Protein AF-A0A382RRF0-F1 (afdb_monomer)

Radius of gyration: 11.82 Å; Cα contacts (8 Å, |Δi|>4): 112; chains: 1; bounding box: 25×34×29 Å

Foldseek 3Di:
DDDDDWDDCVVADQQGWDWTADPNAIWIWAQAVVRDIDIDRQADPPHGAGQNPFDTRRHDRDRPD

Secondary structure (DSSP, 8-state):
--------GGGS-TT-EEEEEETTEEEEEEE-TTS-EEEE-SB-TTT--BGGGSEE-SS-EE---

Structure (mmCIF, N/CA/C/O backbone):
data_AF-A0A382RRF0-F1
#
_entry.id   AF-A0A382RRF0-F1
#
loop_
_atom_site.group_PDB
_atom_site.id
_atom_site.type_symbol
_atom_site.label_atom_id
_atom_site.label_alt_id
_atom_site.label_comp_id
_atom_site.label_asym_id
_atom_site.label_entity_id
_atom_site.label_seq_id
_atom_site.pdbx_PDB_ins_code
_atom_site.Cartn_x
_atom_site.Cartn_y
_atom_site.Cartn_z
_atom_site.occupancy
_atom_site.B_iso_or_equiv
_atom_site.auth_seq_id
_atom_site.auth_comp_id
_atom_site.auth_asym_id
_atom_site.auth_atom_id
_atom_site.pdbx_PDB_model_num
ATOM 1 N N . MET A 1 1 ? -4.801 -21.113 7.446 1.00 55.94 1 MET A N 1
ATOM 2 C CA . MET A 1 1 ? -4.703 -19.808 6.763 1.00 55.94 1 MET A CA 1
ATOM 3 C C . MET A 1 1 ? -5.586 -19.863 5.535 1.00 55.94 1 MET A C 1
ATOM 5 O O . MET A 1 1 ? -5.465 -20.821 4.784 1.00 55.94 1 MET A O 1
ATOM 9 N N . ALA A 1 2 ? -6.511 -18.918 5.389 1.00 88.81 2 ALA A N 1
ATOM 10 C CA . ALA A 1 2 ? -7.393 -18.834 4.230 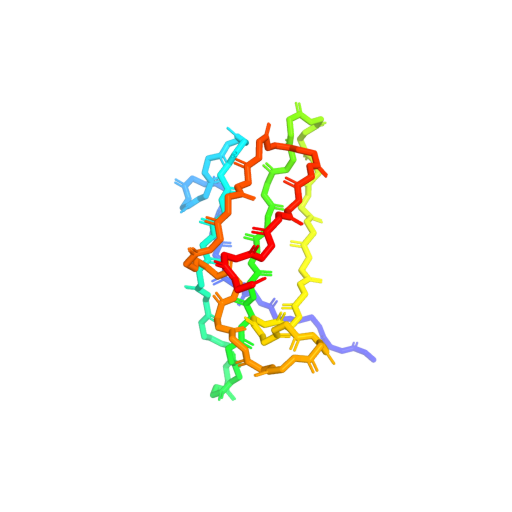1.00 88.81 2 ALA A CA 1
ATOM 11 C C . ALA A 1 2 ? -7.016 -17.589 3.428 1.00 88.81 2 ALA A C 1
ATOM 13 O O . ALA A 1 2 ? -6.833 -16.520 4.007 1.00 88.81 2 ALA A O 1
ATOM 14 N 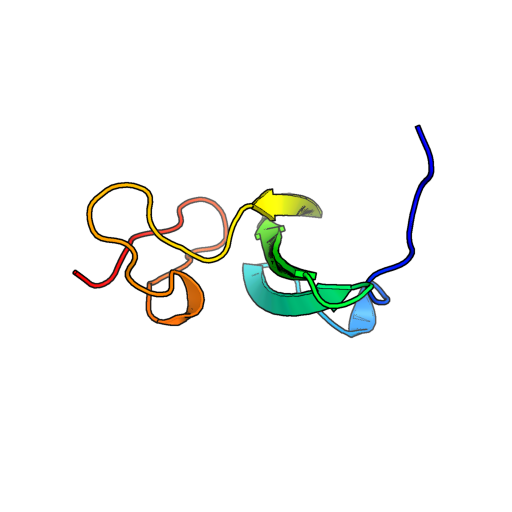N . TYR A 1 3 ? -6.878 -17.741 2.116 1.00 92.38 3 TYR A N 1
ATOM 15 C CA . TYR A 1 3 ? -6.647 -16.619 1.217 1.00 92.38 3 TYR A CA 1
ATOM 16 C C . TYR A 1 3 ? -7.985 -16.000 0.818 1.00 92.38 3 TYR A C 1
ATOM 18 O O . TYR A 1 3 ? -8.966 -16.711 0.581 1.00 92.38 3 TYR A O 1
ATOM 26 N N . ARG A 1 4 ? -8.013 -14.671 0.724 1.00 94.44 4 ARG A N 1
ATOM 27 C CA . ARG A 1 4 ? -9.129 -13.907 0.166 1.00 94.44 4 ARG A CA 1
ATOM 28 C C . ARG A 1 4 ? -8.632 -13.116 -1.031 1.00 94.44 4 ARG A C 1
ATOM 30 O O . ARG A 1 4 ? -7.543 -12.550 -0.990 1.00 94.44 4 ARG A O 1
ATOM 37 N N . ARG A 1 5 ? -9.425 -13.111 -2.101 1.00 95.06 5 ARG A N 1
ATOM 38 C CA . ARG A 1 5 ? -9.166 -12.266 -3.266 1.00 95.06 5 ARG A CA 1
ATOM 39 C C . ARG A 1 5 ? -9.516 -10.823 -2.903 1.00 95.06 5 ARG A C 1
ATOM 41 O O . ARG A 1 5 ? -10.571 -10.604 -2.317 1.00 95.06 5 ARG A O 1
ATOM 48 N N . VAL A 1 6 ? -8.642 -9.886 -3.265 1.00 96.62 6 VAL A N 1
ATOM 49 C CA . VAL A 1 6 ? -8.845 -8.444 -3.056 1.00 96.62 6 VAL A CA 1
ATOM 50 C C . VAL A 1 6 ? -9.302 -7.793 -4.360 1.00 96.62 6 VAL A C 1
ATOM 52 O O . VAL A 1 6 ? -10.455 -7.402 -4.485 1.00 96.62 6 VAL A O 1
ATOM 55 N N . CYS A 1 7 ? -8.426 -7.783 -5.363 1.00 96.62 7 CYS A N 1
ATOM 56 C CA . CYS A 1 7 ? -8.649 -7.182 -6.675 1.00 96.62 7 CYS A CA 1
ATOM 57 C C . CYS A 1 7 ? -7.906 -7.979 -7.766 1.00 96.62 7 CYS A C 1
ATOM 59 O O . CYS A 1 7 ? -7.379 -9.070 -7.510 1.00 96.62 7 CYS A O 1
ATOM 61 N N . SER A 1 8 ? -7.931 -7.489 -9.002 1.00 96.00 8 SER A N 1
ATOM 62 C CA . SER A 1 8 ? -7.019 -7.883 -10.078 1.00 96.00 8 SER A CA 1
ATOM 63 C C . SER A 1 8 ? -5.782 -6.973 -10.108 1.00 96.00 8 SER A C 1
ATOM 65 O O . SER A 1 8 ? -5.759 -5.933 -9.457 1.00 96.00 8 SER A O 1
ATOM 67 N N . MET A 1 9 ? -4.749 -7.359 -10.864 1.00 93.62 9 MET A N 1
ATOM 68 C CA . MET A 1 9 ? -3.565 -6.507 -11.065 1.00 93.62 9 MET A CA 1
ATOM 69 C C . MET A 1 9 ? -3.872 -5.264 -11.914 1.00 93.62 9 MET A C 1
ATOM 71 O O . MET A 1 9 ? -3.136 -4.290 -11.839 1.00 93.62 9 MET A O 1
ATOM 75 N N . ASP A 1 10 ? -4.952 -5.287 -12.697 1.00 95.06 10 ASP A N 1
ATOM 76 C CA . ASP A 1 10 ? -5.364 -4.157 -13.535 1.00 95.06 10 ASP A CA 1
ATOM 77 C C . ASP A 1 10 ? -6.051 -3.048 -12.714 1.00 95.06 10 ASP A C 1
ATOM 79 O O . ASP A 1 10 ? -6.153 -1.915 -13.182 1.00 95.06 10 ASP A O 1
ATOM 83 N N . ASP A 1 11 ? -6.486 -3.369 -11.487 1.00 96.94 11 ASP A N 1
ATOM 84 C CA . ASP A 1 11 ? -7.132 -2.433 -10.560 1.00 96.94 1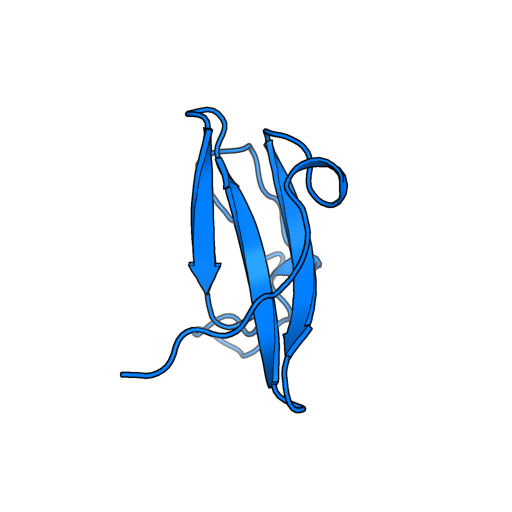1 ASP A CA 1
ATOM 85 C C . ASP A 1 11 ? -6.124 -1.588 -9.756 1.00 96.94 11 ASP A C 1
ATOM 87 O O . ASP A 1 11 ? -6.530 -0.624 -9.118 1.00 96.94 11 ASP A O 1
ATOM 91 N N . LEU A 1 12 ? -4.831 -1.949 -9.745 1.00 97.44 12 LEU A N 1
ATOM 92 C CA . LEU A 1 12 ? -3.784 -1.217 -9.020 1.00 97.44 12 LEU A CA 1
ATOM 93 C C . LEU A 1 12 ? -2.484 -1.184 -9.824 1.00 97.44 12 LEU A C 1
ATOM 95 O O . LEU A 1 12 ? -1.775 -2.194 -9.934 1.00 97.44 12 LEU A O 1
ATOM 99 N N . TRP A 1 13 ? -2.147 -0.021 -10.375 1.00 97.00 13 TRP A N 1
ATOM 100 C CA . TRP A 1 13 ? -0.996 0.092 -11.263 1.00 97.00 13 TRP A CA 1
ATOM 101 C C . TRP A 1 13 ? 0.324 0.119 -10.501 1.00 97.00 13 TRP A C 1
ATOM 103 O O . TRP A 1 13 ? 0.404 0.425 -9.315 1.00 97.00 13 TRP A O 1
ATOM 113 N N . GLN A 1 14 ? 1.391 -0.247 -11.204 1.00 97.44 14 GLN A N 1
ATOM 114 C CA . GLN A 1 14 ? 2.733 -0.272 -10.641 1.00 97.44 14 GLN A CA 1
ATOM 115 C C . GLN A 1 14 ? 3.171 1.135 -10.223 1.00 97.44 14 GLN A C 1
ATOM 117 O O . GLN A 1 14 ? 3.126 2.064 -11.024 1.00 97.44 14 GLN A O 1
ATOM 122 N N . GLY A 1 15 ? 3.644 1.266 -8.986 1.00 97.38 15 GLY A N 1
ATOM 123 C CA . GLY A 1 15 ? 3.990 2.546 -8.369 1.00 97.38 15 GLY A CA 1
ATOM 124 C C . GLY A 1 15 ? 2.839 3.199 -7.603 1.00 97.38 15 GLY A C 1
ATOM 125 O O . GLY A 1 15 ? 3.065 4.219 -6.966 1.00 97.38 15 GLY A O 1
ATOM 126 N N . GLU A 1 16 ? 1.636 2.620 -7.621 1.00 97.56 16 GLU A N 1
ATOM 127 C CA . GLU A 1 16 ? 0.466 3.177 -6.943 1.00 97.56 16 GLU A CA 1
ATOM 128 C C . GLU A 1 16 ? 0.123 2.427 -5.650 1.00 97.56 16 GLU A C 1
ATOM 130 O O . GLU A 1 16 ? 0.567 1.301 -5.384 1.00 97.56 16 GLU A O 1
ATOM 135 N N . MET A 1 17 ? -0.708 3.075 -4.837 1.00 98.06 17 MET A N 1
ATOM 136 C CA . MET A 1 17 ? -1.360 2.480 -3.679 1.00 98.06 17 MET A CA 1
ATOM 137 C C . MET A 1 17 ? -2.854 2.794 -3.704 1.00 98.06 17 MET A C 1
ATOM 139 O O . MET A 1 17 ? -3.245 3.864 -4.165 1.00 98.06 17 MET A O 1
ATOM 143 N N . ASP A 1 18 ? -3.678 1.886 -3.182 1.00 98.38 18 ASP A N 1
ATOM 144 C CA . ASP A 1 18 ? -5.116 2.132 -3.032 1.00 98.38 18 ASP A CA 1
ATOM 145 C C . ASP A 1 18 ? -5.728 1.338 -1.864 1.00 98.38 18 ASP A C 1
ATOM 147 O O . ASP A 1 18 ? -5.179 0.338 -1.376 1.00 98.38 18 ASP A O 1
ATOM 151 N N . LEU A 1 19 ? -6.874 1.818 -1.387 1.00 98.12 19 LEU A N 1
ATOM 152 C CA . LEU A 1 19 ? -7.667 1.239 -0.317 1.00 98.12 19 LEU A CA 1
ATOM 153 C C . LEU A 1 19 ? -8.663 0.215 -0.850 1.00 98.12 19 LEU A C 1
ATOM 155 O O . LEU A 1 19 ? -9.545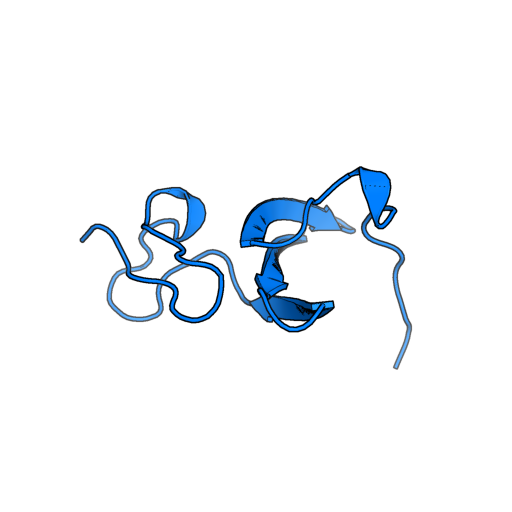 0.519 -1.648 1.00 98.12 19 LEU A O 1
ATOM 159 N N . PHE A 1 20 ? -8.623 -0.977 -0.267 1.00 98.06 20 PHE A N 1
ATOM 160 C CA . PHE A 1 20 ? -9.582 -2.035 -0.554 1.00 98.06 20 PHE A CA 1
ATOM 161 C C . PHE A 1 20 ? -10.301 -2.466 0.718 1.00 98.06 20 PHE A C 1
ATOM 163 O O . PHE A 1 20 ? -9.731 -2.456 1.811 1.00 98.06 20 PHE A O 1
ATOM 170 N N . GLU A 1 21 ? -11.557 -2.888 0.582 1.00 97.00 21 GLU A N 1
ATOM 171 C CA . GLU A 1 21 ? -12.319 -3.500 1.667 1.00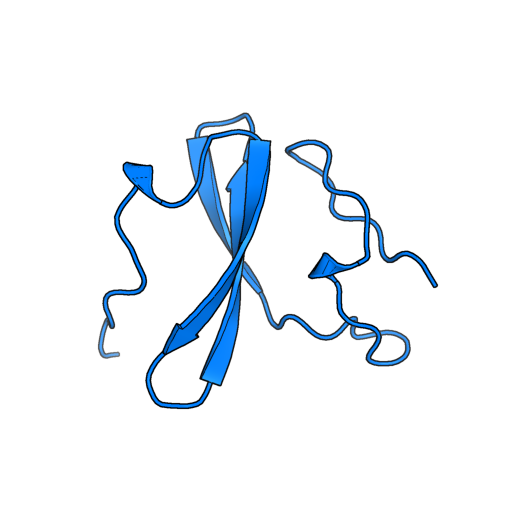 97.00 21 GLU A CA 1
ATOM 172 C C . GLU A 1 21 ? -12.556 -4.981 1.371 1.00 97.00 21 GLU A C 1
ATOM 174 O O . GLU A 1 21 ? -13.104 -5.349 0.334 1.00 97.00 21 GLU A O 1
ATOM 179 N N . VAL A 1 22 ? -12.144 -5.842 2.301 1.00 95.19 22 VAL A N 1
ATOM 180 C CA . VAL A 1 22 ? -12.280 -7.295 2.189 1.00 95.19 22 VAL A CA 1
ATOM 181 C C . VAL A 1 22 ? -12.932 -7.804 3.463 1.00 95.19 22 VAL A C 1
ATOM 183 O O . VAL A 1 22 ? -12.364 -7.687 4.546 1.00 95.19 22 VAL A O 1
ATOM 186 N N . GLU A 1 23 ? -14.143 -8.350 3.339 1.00 94.12 23 GLU A N 1
ATOM 187 C CA . GLU A 1 23 ? -14.928 -8.866 4.475 1.00 94.12 23 GLU A CA 1
ATOM 188 C C . GLU A 1 23 ? -15.085 -7.844 5.623 1.00 94.12 23 GLU A C 1
ATOM 190 O O . GLU A 1 23 ? -14.991 -8.189 6.799 1.00 94.12 23 GLU A O 1
ATOM 195 N N . GLY A 1 24 ? -15.300 -6.566 5.285 1.00 94.81 24 GLY A N 1
ATOM 196 C CA . GLY A 1 24 ? -15.472 -5.480 6.258 1.00 94.81 24 GLY A CA 1
ATOM 197 C C . GLY A 1 24 ? -14.170 -4.950 6.869 1.00 94.81 24 GLY A C 1
ATOM 198 O O . GLY A 1 24 ? -14.212 -4.083 7.744 1.00 94.81 24 GLY A O 1
ATOM 199 N N . ARG A 1 25 ? -13.002 -5.441 6.430 1.00 94.81 25 ARG A N 1
ATOM 200 C CA . ARG A 1 25 ? -11.693 -4.914 6.828 1.00 94.81 25 ARG A CA 1
ATOM 201 C C . ARG A 1 25 ? -11.082 -4.091 5.701 1.00 94.81 25 ARG A C 1
ATOM 203 O O . ARG A 1 25 ? -10.881 -4.602 4.602 1.00 94.81 25 ARG A O 1
ATOM 210 N N . LYS A 1 26 ? -10.716 -2.846 6.008 1.00 97.38 26 LYS A N 1
ATOM 211 C CA . LYS A 1 26 ? -9.918 -2.008 5.110 1.00 97.38 26 LYS A CA 1
ATOM 212 C C . LYS A 1 26 ? -8.453 -2.435 5.138 1.00 97.38 26 LYS A C 1
ATOM 214 O O . LYS A 1 26 ? -7.894 -2.652 6.214 1.00 97.38 26 LYS A O 1
ATOM 219 N N . ILE A 1 27 ? -7.851 -2.533 3.963 1.00 97.81 27 ILE A N 1
ATOM 220 C CA . ILE A 1 27 ? -6.431 -2.807 3.753 1.00 97.81 27 ILE A CA 1
ATOM 221 C C . ILE A 1 27 ? -5.893 -1.810 2.732 1.00 97.81 27 ILE A C 1
ATOM 223 O O . ILE A 1 27 ? -6.580 -1.487 1.765 1.00 97.81 27 ILE A O 1
ATOM 227 N N . LEU A 1 28 ? -4.677 -1.323 2.954 1.00 98.44 28 LEU A N 1
ATOM 228 C CA . LEU A 1 28 ? -3.952 -0.545 1.957 1.00 98.44 28 LEU A CA 1
ATOM 229 C C . LEU A 1 28 ? -3.081 -1.514 1.161 1.00 98.44 28 LEU A C 1
ATOM 231 O O . LEU A 1 28 ? -2.263 -2.230 1.749 1.00 98.44 28 LEU A O 1
ATOM 235 N N . LEU A 1 29 ? -3.282 -1.567 -0.153 1.00 98.44 29 LEU A N 1
ATOM 236 C CA . LEU A 1 29 ? -2.390 -2.281 -1.059 1.00 98.44 29 LEU A CA 1
ATOM 237 C C . LEU A 1 29 ? -1.413 -1.303 -1.696 1.00 98.44 29 LEU A C 1
ATOM 239 O O . LEU A 1 29 ? -1.796 -0.201 -2.070 1.00 98.44 29 LEU A O 1
ATOM 243 N N . LEU A 1 30 ? -0.164 -1.738 -1.839 1.00 98.50 30 LEU A N 1
ATOM 244 C CA . LEU A 1 30 ? 0.890 -1.011 -2.534 1.00 98.50 30 LEU A CA 1
ATOM 245 C C . LEU A 1 30 ? 1.465 -1.902 -3.62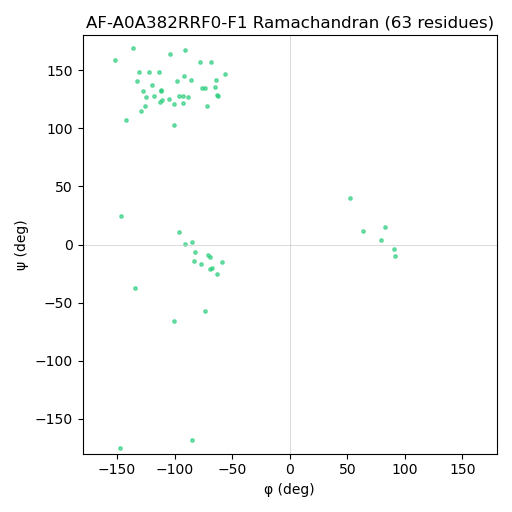1 1.00 98.50 30 LEU A C 1
ATOM 247 O O . LEU A 1 30 ? 1.899 -3.024 -3.333 1.00 98.50 30 LEU A O 1
ATOM 251 N N . HIS A 1 31 ? 1.502 -1.397 -4.846 1.00 98.25 31 HIS A N 1
ATOM 252 C CA . HIS A 1 31 ? 2.171 -2.053 -5.952 1.00 98.25 31 HIS A CA 1
ATOM 253 C C . HIS A 1 31 ? 3.522 -1.379 -6.153 1.00 98.25 31 HIS A C 1
ATOM 255 O O . HIS A 1 31 ? 3.622 -0.270 -6.667 1.00 98.25 31 HIS A O 1
ATOM 261 N N . THR A 1 32 ? 4.585 -2.035 -5.695 1.00 98.06 32 THR A N 1
ATOM 262 C CA . THR A 1 32 ? 5.917 -1.433 -5.701 1.00 98.06 32 THR A CA 1
ATOM 263 C C . THR A 1 32 ? 6.441 -1.256 -7.121 1.00 98.06 32 THR A C 1
ATOM 265 O O . THR A 1 32 ? 6.089 -2.000 -8.038 1.00 98.06 32 THR A O 1
ATOM 268 N N . SER A 1 33 ? 7.385 -0.336 -7.299 1.00 97.06 33 SER A N 1
ATOM 269 C CA . SER A 1 33 ? 8.120 -0.144 -8.554 1.00 97.06 33 SER A CA 1
ATOM 270 C C . SER A 1 33 ? 8.884 -1.398 -9.008 1.00 97.06 33 SER A C 1
ATOM 272 O O . SER A 1 33 ? 9.242 -1.510 -10.177 1.00 97.06 33 SER A O 1
ATOM 274 N N . LYS A 1 34 ? 9.076 -2.390 -8.128 1.00 96.81 34 LYS A N 1
ATOM 275 C CA . LYS A 1 34 ? 9.680 -3.698 -8.436 1.00 96.81 34 LYS A CA 1
ATOM 276 C C . LYS A 1 34 ? 8.656 -4.767 -8.855 1.00 96.81 34 LYS A C 1
ATOM 278 O O . LYS A 1 34 ? 9.052 -5.894 -9.136 1.00 96.81 34 LYS A O 1
ATOM 283 N N . GLY A 1 35 ? 7.366 -4.426 -8.916 1.00 96.25 35 GLY A N 1
ATOM 284 C CA . GLY A 1 35 ? 6.280 -5.334 -9.300 1.00 96.25 35 GLY A CA 1
ATOM 285 C C . GLY A 1 35 ? 5.777 -6.227 -8.161 1.00 96.25 35 GLY A C 1
ATOM 286 O O . GLY A 1 35 ? 5.104 -7.227 -8.406 1.00 96.25 35 GLY A O 1
ATOM 287 N N . GLU A 1 36 ? 6.124 -5.913 -6.909 1.00 97.31 36 GLU A N 1
ATOM 288 C CA . GLU A 1 36 ? 5.643 -6.654 -5.741 1.00 97.31 36 GLU A CA 1
ATOM 289 C C . GLU A 1 36 ? 4.364 -6.019 -5.194 1.00 97.31 36 GLU A C 1
ATOM 291 O O . GLU A 1 36 ? 4.249 -4.797 -5.142 1.00 97.31 36 GLU A O 1
ATOM 296 N N . ILE A 1 37 ? 3.445 -6.841 -4.686 1.00 97.69 37 ILE A N 1
ATOM 297 C CA . ILE A 1 37 ? 2.299 -6.354 -3.915 1.00 97.69 37 ILE A CA 1
ATOM 298 C C . ILE A 1 37 ? 2.616 -6.443 -2.422 1.00 97.69 37 ILE A C 1
ATOM 300 O O . ILE A 1 37 ? 2.984 -7.504 -1.904 1.00 97.69 37 ILE A O 1
ATOM 304 N N . ARG A 1 38 ? 2.441 -5.328 -1.715 1.00 97.69 38 ARG A N 1
ATOM 305 C CA . ARG A 1 38 ? 2.464 -5.257 -0.251 1.00 97.69 38 ARG A CA 1
ATOM 306 C C . ARG A 1 38 ? 1.077 -4.887 0.255 1.00 97.69 38 ARG A C 1
ATOM 308 O O . ARG A 1 38 ? 0.336 -4.178 -0.412 1.00 97.69 38 ARG A O 1
ATOM 315 N N . ALA A 1 39 ? 0.737 -5.386 1.437 1.00 97.12 39 ALA A N 1
ATOM 316 C CA . ALA A 1 39 ? -0.500 -5.055 2.127 1.00 97.12 39 ALA A CA 1
ATOM 317 C C . ALA A 1 39 ? -0.163 -4.604 3.547 1.00 97.12 39 ALA A C 1
ATOM 319 O O . ALA A 1 39 ? 0.597 -5.283 4.244 1.00 97.12 39 ALA A O 1
ATOM 320 N N . CYS A 1 40 ? -0.734 -3.488 3.981 1.00 96.50 40 CYS A N 1
ATOM 321 C CA . CYS A 1 40 ? -0.605 -2.998 5.348 1.00 96.50 40 CYS A CA 1
ATOM 322 C C . CYS A 1 40 ? -1.951 -2.504 5.891 1.00 96.50 40 CYS A C 1
ATOM 324 O O . CYS A 1 40 ? -2.952 -2.408 5.172 1.00 96.50 40 CYS A O 1
ATOM 326 N N . ASP A 1 41 ? -1.988 -2.246 7.199 1.00 97.19 41 ASP A N 1
ATOM 327 C CA . ASP A 1 41 ? -3.112 -1.527 7.790 1.00 97.19 41 ASP A CA 1
ATOM 328 C C . ASP A 1 41 ? -3.125 -0.097 7.229 1.00 97.19 41 ASP A C 1
ATOM 330 O O . ASP A 1 41 ? -2.062 0.520 7.151 1.00 97.19 41 ASP A O 1
ATOM 334 N N . PRO A 1 42 ? -4.285 0.445 6.828 1.00 97.81 42 PRO A N 1
ATOM 335 C CA . PRO A 1 42 ? -4.347 1.796 6.289 1.00 97.81 42 PRO A CA 1
ATOM 336 C C . PRO A 1 42 ? -4.124 2.886 7.339 1.00 97.81 42 PRO A C 1
ATOM 338 O O . PRO A 1 42 ? -4.030 4.055 6.974 1.00 97.81 42 PRO A O 1
ATOM 341 N N . ARG A 1 43 ? -4.079 2.551 8.633 1.00 98.06 43 ARG A N 1
ATOM 342 C CA . ARG A 1 43 ? -3.818 3.515 9.705 1.00 98.06 43 ARG A CA 1
ATOM 343 C C . ARG A 1 43 ? -2.334 3.573 10.030 1.00 98.06 43 ARG A C 1
ATOM 345 O O . ARG A 1 43 ? -1.709 2.561 10.344 1.00 98.06 43 ARG A O 1
ATOM 352 N N . CYS A 1 44 ? -1.787 4.783 10.026 1.00 97.75 44 CYS A N 1
ATOM 353 C CA . CYS A 1 44 ? -0.424 5.035 10.457 1.00 97.75 44 CYS A CA 1
ATOM 354 C C . CYS A 1 44 ? -0.269 4.653 11.940 1.00 97.75 44 CYS A C 1
ATOM 356 O O . CYS A 1 44 ? -1.027 5.152 12.775 1.00 97.75 44 CYS A O 1
ATOM 358 N N . PRO A 1 45 ? 0.723 3.828 12.317 1.00 97.31 45 PRO A N 1
ATOM 359 C CA . PRO A 1 45 ? 0.895 3.394 13.704 1.00 97.31 45 PRO A CA 1
ATOM 360 C C . PRO A 1 45 ? 1.338 4.518 14.654 1.00 97.31 45 PRO A C 1
ATOM 362 O O . PRO A 1 45 ? 1.347 4.315 15.863 1.00 97.31 45 PRO A O 1
ATOM 365 N N . HIS A 1 46 ? 1.725 5.687 14.132 1.00 97.44 46 HIS A N 1
ATOM 366 C CA . HIS A 1 46 ? 2.112 6.844 14.939 1.00 97.44 46 HIS A CA 1
ATOM 367 C C . HIS A 1 46 ? 0.897 7.522 15.598 1.00 97.44 46 HIS A C 1
ATOM 369 O O . HIS A 1 46 ? 0.865 7.657 16.819 1.00 97.44 46 HIS A O 1
ATOM 375 N N . GLN A 1 47 ? -0.089 7.951 14.799 1.00 96.00 47 GLN A N 1
ATOM 376 C CA . GLN A 1 47 ? -1.257 8.729 15.255 1.00 96.00 47 GLN A CA 1
ATOM 377 C C . GLN A 1 47 ? -2.545 8.410 14.467 1.00 96.00 47 GLN A C 1
ATOM 379 O O . GLN A 1 47 ? -3.443 9.237 14.370 1.00 96.00 47 GLN A O 1
ATOM 384 N N . GLU A 1 48 ? -2.634 7.218 13.872 1.00 95.88 48 GLU A N 1
ATOM 385 C CA . GLU A 1 48 ? -3.834 6.674 13.207 1.00 95.88 48 GLU A CA 1
ATOM 386 C C . GLU A 1 48 ? -4.349 7.436 11.968 1.00 95.88 48 GLU A C 1
ATOM 388 O O . GLU A 1 48 ? -5.427 7.123 11.451 1.00 95.88 48 GLU A O 1
ATOM 393 N N . PHE A 1 49 ? -3.564 8.375 11.429 1.00 96.88 49 PHE A N 1
ATOM 394 C CA . PHE A 1 49 ? -3.843 9.017 10.140 1.00 96.88 49 PHE A CA 1
ATOM 395 C C . PHE A 1 49 ? -3.977 7.988 9.014 1.00 96.88 49 PHE A C 1
ATOM 397 O O . PHE A 1 49 ? -3.320 6.943 9.031 1.00 96.88 49 PHE A O 1
ATOM 404 N N . GLN A 1 50 ? -4.841 8.273 8.038 1.00 97.69 50 GLN A N 1
ATOM 405 C CA . GLN A 1 50 ? -5.001 7.403 6.879 1.00 97.69 50 GLN A CA 1
ATOM 406 C C . GLN A 1 50 ? -3.767 7.520 5.982 1.00 97.69 50 GLN A C 1
ATOM 408 O O . GLN A 1 50 ? -3.455 8.585 5.465 1.00 97.69 50 GLN A O 1
ATOM 413 N N . LEU A 1 51 ? -3.067 6.407 5.787 1.00 98.19 51 LEU A N 1
ATOM 414 C CA . LEU A 1 51 ? -1.855 6.354 4.976 1.00 98.19 51 LEU A CA 1
ATOM 415 C C . LEU A 1 51 ? -2.122 6.592 3.484 1.00 98.19 51 LEU A C 1
ATOM 417 O O . LEU A 1 51 ? -1.201 6.981 2.779 1.00 98.19 51 LEU A O 1
ATOM 421 N N . ILE A 1 52 ? -3.365 6.413 3.019 1.00 98.12 52 ILE A N 1
ATOM 422 C CA . ILE A 1 52 ? -3.762 6.761 1.645 1.00 98.12 52 ILE A CA 1
ATOM 423 C C . ILE A 1 52 ? -3.643 8.267 1.367 1.00 98.12 52 ILE A C 1
ATOM 425 O O . ILE A 1 52 ? -3.444 8.659 0.226 1.00 98.12 52 ILE A O 1
ATOM 429 N N . ASP A 1 53 ? -3.732 9.099 2.411 1.00 97.75 53 ASP A N 1
ATOM 430 C CA . ASP A 1 53 ? -3.557 10.551 2.314 1.00 97.75 53 ASP A CA 1
ATOM 431 C C . ASP A 1 53 ? -2.069 10.951 2.389 1.00 97.75 53 ASP A C 1
ATOM 433 O O . ASP A 1 53 ? -1.747 12.138 2.465 1.00 97.75 53 ASP A O 1
ATOM 437 N N . GLY A 1 54 ? -1.166 9.969 2.476 1.00 97.19 54 GLY A N 1
ATOM 438 C CA . GLY A 1 54 ? 0.280 10.143 2.432 1.00 97.19 54 GLY A CA 1
ATOM 439 C C . GLY A 1 54 ? 0.830 10.192 1.007 1.00 97.19 54 GLY A C 1
ATOM 440 O O . GLY A 1 54 ? 0.089 10.275 0.032 1.00 97.19 54 GLY A O 1
ATOM 441 N N . ASP A 1 55 ? 2.151 10.111 0.900 1.00 98.06 55 ASP A N 1
ATOM 442 C C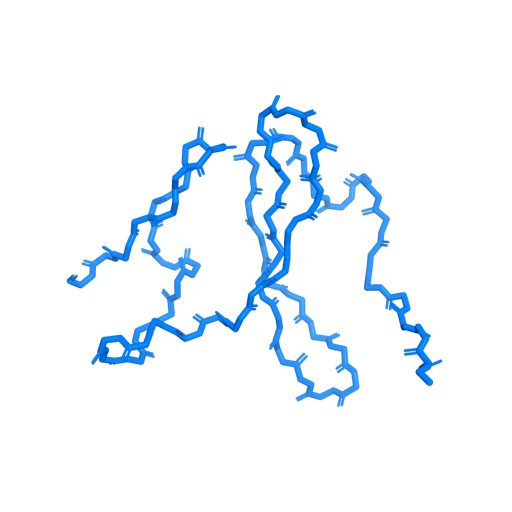A . ASP A 1 55 ? 2.863 10.040 -0.375 1.00 98.06 55 ASP A CA 1
ATOM 443 C C . ASP A 1 55 ? 3.501 8.660 -0.544 1.00 98.06 55 ASP A C 1
ATOM 445 O O . ASP A 1 55 ? 4.143 8.149 0.378 1.00 98.06 55 ASP A O 1
ATOM 449 N N . PHE A 1 56 ? 3.309 8.047 -1.709 1.00 98.44 56 PHE A N 1
ATOM 450 C CA . PHE A 1 56 ? 3.937 6.779 -2.062 1.00 98.44 56 PHE A CA 1
ATOM 451 C C . PHE A 1 56 ? 4.687 6.926 -3.381 1.00 98.44 56 PHE A C 1
ATOM 453 O O . PHE A 1 56 ? 4.083 7.193 -4.415 1.00 98.44 56 PHE A O 1
ATOM 460 N N . ASP A 1 57 ? 6.001 6.706 -3.348 1.00 97.12 57 ASP A N 1
ATOM 461 C CA . ASP A 1 57 ? 6.886 6.858 -4.513 1.00 97.12 57 ASP A CA 1
ATOM 462 C C . ASP A 1 57 ? 7.166 5.532 -5.256 1.00 97.12 57 ASP A C 1
ATOM 464 O O . ASP A 1 57 ? 8.049 5.449 -6.114 1.00 97.12 57 ASP A O 1
ATOM 468 N N . GLY A 1 58 ? 6.430 4.468 -4.920 1.00 96.62 58 GLY A N 1
ATOM 469 C CA . GLY A 1 58 ? 6.649 3.120 -5.440 1.00 96.62 58 GLY A CA 1
ATOM 470 C C . GLY A 1 58 ? 7.595 2.255 -4.597 1.00 96.62 58 GLY A C 1
ATOM 471 O O . GLY A 1 58 ? 7.678 1.049 -4.839 1.00 96.62 58 GLY A O 1
ATOM 472 N N . GLU A 1 59 ? 8.288 2.806 -3.600 1.00 96.38 59 GLU A N 1
ATOM 473 C CA . GLU A 1 59 ? 9.135 2.048 -2.663 1.00 96.38 59 GLU A CA 1
ATOM 474 C C . GLU A 1 59 ? 8.909 2.463 -1.202 1.00 96.38 59 GLU A C 1
ATOM 476 O O . GLU A 1 59 ? 8.861 1.604 -0.317 1.00 96.38 59 GLU A O 1
ATOM 481 N N . THR A 1 60 ? 8.699 3.754 -0.959 1.00 97.38 60 THR A N 1
ATOM 482 C CA . THR A 1 60 ? 8.535 4.366 0.358 1.00 97.38 60 THR A CA 1
ATOM 483 C C . THR A 1 60 ? 7.158 5.001 0.476 1.00 97.38 60 THR A C 1
ATOM 485 O O . THR A 1 60 ? 6.764 5.817 -0.350 1.00 97.38 60 THR A O 1
ATOM 488 N N . LEU A 1 61 ? 6.437 4.638 1.538 1.00 98.06 61 LEU A N 1
ATOM 489 C CA . LEU A 1 61 ? 5.187 5.274 1.945 1.00 98.06 61 LEU A CA 1
ATOM 490 C C . LEU A 1 61 ? 5.460 6.240 3.099 1.00 98.06 61 LEU A C 1
ATOM 492 O O . LEU A 1 61 ? 5.922 5.814 4.162 1.00 98.06 61 LEU A O 1
ATOM 496 N N . ILE A 1 62 ? 5.145 7.518 2.908 1.00 98.00 62 ILE A N 1
ATOM 497 C CA . ILE A 1 62 ? 5.338 8.587 3.888 1.00 98.00 62 ILE A CA 1
ATOM 498 C C . ILE A 1 62 ? 3.972 9.098 4.346 1.00 98.00 62 ILE A C 1
ATOM 500 O O . ILE A 1 62 ? 3.152 9.543 3.550 1.00 98.00 62 ILE A O 1
ATOM 504 N N . CYS A 1 63 ? 3.727 9.039 5.654 1.00 98.00 63 CYS A N 1
ATOM 505 C CA . CYS A 1 63 ? 2.533 9.615 6.270 1.00 98.00 63 CYS A CA 1
ATOM 506 C C . CYS A 1 63 ? 2.519 11.144 6.093 1.00 98.00 63 CYS A C 1
ATOM 508 O O . CYS A 1 63 ? 3.561 11.782 6.210 1.00 98.00 63 CYS A O 1
ATOM 510 N N . SER A 1 64 ? 1.346 11.732 5.853 1.00 96.44 64 SER A N 1
ATOM 511 C CA . SER A 1 64 ? 1.181 13.182 5.657 1.00 96.44 64 SER A CA 1
ATOM 512 C C . SER A 1 64 ? 1.105 14.007 6.948 1.00 96.44 64 SER A C 1
ATOM 514 O O . SER A 1 64 ? 1.078 15.236 6.882 1.00 96.44 64 SER A O 1
ATOM 516 N N . ALA A 1 65 ? 1.064 13.339 8.104 1.00 92.88 65 ALA A N 1
ATOM 517 C CA . ALA A 1 65 ? 1.081 13.944 9.439 1.00 92.88 65 ALA A CA 1
ATOM 518 C C . ALA A 1 65 ? 2.494 14.092 10.012 1.00 92.88 65 ALA A C 1
ATOM 520 O O . ALA A 1 65 ? 3.305 13.157 9.809 1.00 92.88 65 ALA A O 1
#

Mean predicted aligned error: 2.54 Å

pLDDT: mean 96.17, std 5.3, range [55.94, 98.5]

Sequence (65 aa):
MAYRRVCSMDDLWQGEMDLFEVEGRKILLLHTSKGEIRACDPRCPHQEFQLIDGDFDGETLICSA

InterPro domains:
  IPR017941 Rieske [2Fe-2S] iron-sulphur domain [PF00355] (5-64)
  IPR017941 Rieske [2Fe-2S] iron-sulphur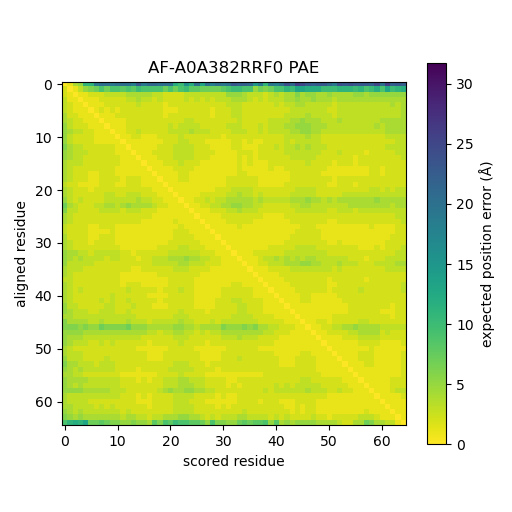 domain [PS51296] (4-65)
  IPR036922 Rieske [2Fe-2S] iron-sulphur domain superfamily [G3DSA:2.102.10.10] (2-65)
  IPR036922 Rieske [2Fe-2S] iron-sulphur domain superfamily [SSF50022] (2-64)

Organism: NCBI:txid408172

Solvent-accessible surface area (bac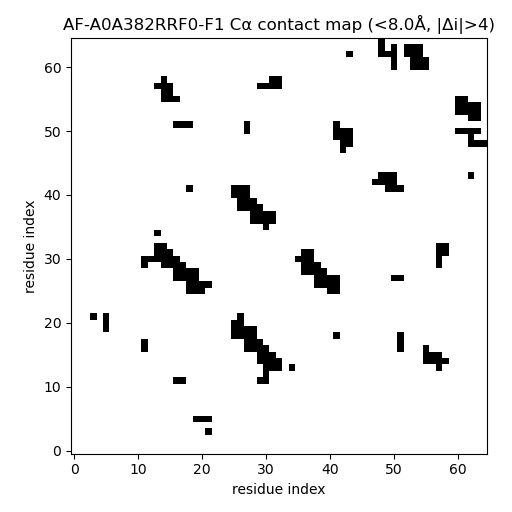kbone atoms only — not comparable to full-atom values): 4140 Å² total; per-residue (Å²): 139,82,89,77,86,85,78,62,73,88,79,52,52,77,32,39,70,53,80,45,75,53,96,90,41,69,35,28,40,34,24,23,69,86,74,46,82,48,77,45,71,37,49,36,90,86,79,58,48,58,43,84,72,26,50,60,79,20,86,54,79,43,65,73,120

Nearest PDB structures (foldseek):
  4qdc-assembly1_A  TM=8.197E-01  e=9.385E-03  Rhodococcus rhodochrous
  4qdd-assembly1_A  TM=8.369E-01  e=1.343E-02  Rhodococcus rhodochrous
  7v28-assembly1_F  TM=8.060E-01  e=1.057E-02  Comamonas testosteroni KF-1
  7fjl-assembly1_F  TM=8.072E-01  e=3.096E-02  Comamonas testosteroni KF-1
  4qdf-assembly2_B  TM=8.216E-01  e=3.931E-02  Rhodococcus rhodochrous